Protein AF-A0A2V6FF87-F1 (afdb_monomer_lite)

Secondary structure (DSSP, 8-state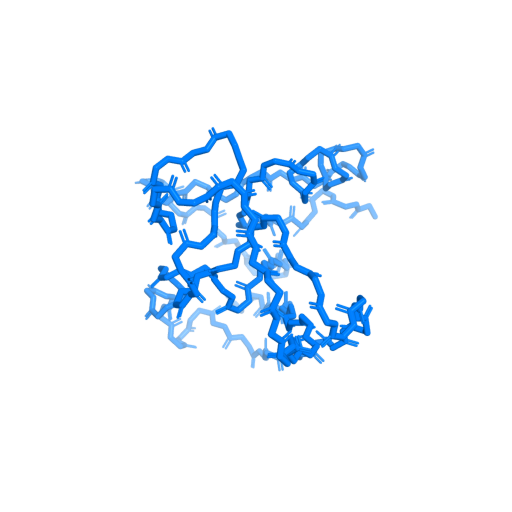):
-GGGEEEE--HHHHHHHHHHT-EEPPSSS----TT-EEEEETT-TTGGGS-GGGEEEEEEEEE---TTEESEETTTTEETT-STT-SBS-EES-PPPEEEEEEEE-

pLDDT: mean 85.79, std 9.47, range [58.19, 96.31]

Radius of gyration: 14.83 Å; chains: 1; bounding box: 30×27×39 Å

Structure (mmCIF, N/CA/C/O backbone):
data_AF-A0A2V6FF87-F1
#
_entry.id   AF-A0A2V6FF87-F1
#
loop_
_atom_site.group_PDB
_atom_site.id
_atom_site.type_symbol
_atom_site.label_atom_id
_atom_site.label_alt_id
_atom_s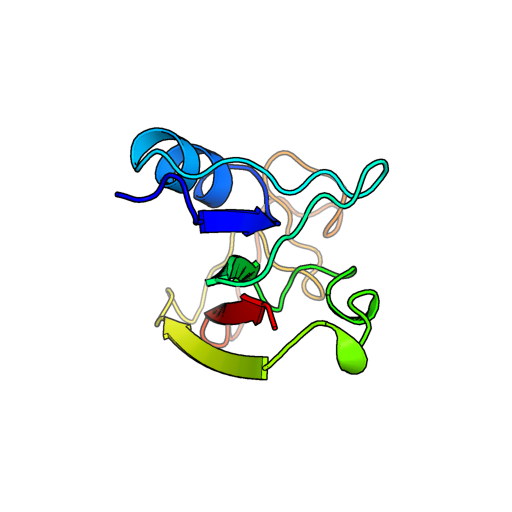ite.label_comp_id
_atom_site.label_asym_id
_atom_site.label_entity_id
_atom_site.label_seq_id
_atom_site.pdbx_PDB_ins_code
_atom_site.Cartn_x
_atom_site.Cartn_y
_atom_site.Cartn_z
_atom_site.occupancy
_atom_site.B_iso_or_equiv
_atom_site.auth_seq_id
_atom_site.auth_comp_id
_atom_site.auth_asym_id
_atom_site.auth_atom_id
_atom_site.pdbx_PDB_model_num
ATOM 1 N N . GLU A 1 1 ? -16.316 -9.275 11.233 1.00 58.19 1 GLU A N 1
ATOM 2 C CA . GLU A 1 1 ? -16.812 -8.277 10.259 1.00 58.19 1 GLU A CA 1
ATOM 3 C C . GLU A 1 1 ? -15.720 -7.268 9.945 1.00 58.19 1 GLU A C 1
ATOM 5 O O . GLU A 1 1 ? -15.035 -6.835 10.865 1.00 58.19 1 GLU A O 1
ATOM 10 N N . ALA A 1 2 ? -15.561 -6.877 8.678 1.00 76.31 2 ALA A N 1
ATOM 11 C CA . ALA A 1 2 ? -14.585 -5.865 8.254 1.00 76.31 2 ALA A CA 1
ATOM 12 C C . ALA A 1 2 ? -14.950 -4.429 8.690 1.00 76.31 2 ALA A C 1
ATOM 14 O O . ALA A 1 2 ? -14.233 -3.484 8.379 1.00 76.31 2 ALA A O 1
ATOM 15 N N . SER A 1 3 ? -16.040 -4.250 9.444 1.00 80.00 3 SER A N 1
ATOM 16 C CA . SER A 1 3 ? -16.538 -2.956 9.930 1.00 80.00 3 SER A CA 1
ATOM 17 C C . SER A 1 3 ? -15.535 -2.196 10.808 1.00 80.00 3 SER A C 1
ATOM 19 O O . SER A 1 3 ? -15.569 -0.963 10.838 1.00 80.00 3 SER A O 1
ATOM 21 N N . LYS A 1 4 ? -14.613 -2.910 11.469 1.00 90.06 4 LYS A N 1
ATOM 22 C CA . LYS A 1 4 ? -13.486 -2.347 12.240 1.00 90.06 4 LYS A CA 1
ATOM 23 C C . LYS A 1 4 ? -12.225 -2.098 11.413 1.00 90.06 4 LYS A C 1
ATOM 25 O O . LYS A 1 4 ? -11.225 -1.621 11.937 1.00 90.06 4 LYS A O 1
ATOM 30 N N . VAL A 1 5 ? -12.246 -2.430 10.125 1.00 93.12 5 VAL A N 1
ATOM 31 C CA . VAL A 1 5 ? -11.116 -2.180 9.237 1.00 93.12 5 VAL A CA 1
ATOM 32 C C . VAL A 1 5 ? -11.305 -0.833 8.555 1.00 93.12 5 VAL A C 1
ATOM 34 O O . VAL A 1 5 ? -12.331 -0.544 7.924 1.00 93.12 5 VAL A O 1
ATOM 37 N N . ARG A 1 6 ? -10.291 0.009 8.705 1.00 93.19 6 ARG A N 1
ATOM 38 C CA . ARG A 1 6 ? -10.089 1.227 7.935 1.00 93.19 6 ARG A CA 1
ATOM 39 C C . ARG A 1 6 ? -8.958 0.998 6.951 1.00 93.19 6 ARG A C 1
ATOM 41 O O . ARG A 1 6 ? -8.042 0.232 7.240 1.00 93.19 6 ARG A O 1
ATOM 48 N N . PHE A 1 7 ? -9.000 1.641 5.791 1.00 92.31 7 PHE A N 1
ATOM 49 C CA . PHE A 1 7 ? -7.944 1.462 4.799 1.00 92.31 7 PHE A CA 1
ATOM 50 C C . PHE A 1 7 ? -7.447 2.765 4.181 1.00 92.31 7 PHE A C 1
ATOM 52 O O . PHE A 1 7 ? -8.205 3.721 4.014 1.00 92.31 7 PHE A O 1
ATOM 59 N N . ARG A 1 8 ? -6.167 2.775 3.805 1.00 89.06 8 ARG A N 1
ATOM 60 C CA . ARG A 1 8 ? -5.529 3.802 2.977 1.00 89.06 8 ARG A CA 1
ATOM 61 C C . ARG A 1 8 ? -5.069 3.189 1.662 1.00 89.06 8 ARG A C 1
ATOM 63 O O . ARG A 1 8 ? -4.517 2.093 1.643 1.00 89.06 8 ARG A O 1
ATOM 70 N N . GLY A 1 9 ? -5.299 3.904 0.570 1.00 85.69 9 GLY A N 1
ATOM 71 C CA . GLY A 1 9 ? -4.987 3.450 -0.781 1.00 85.69 9 GLY A CA 1
ATOM 72 C C . GLY A 1 9 ? -6.177 3.602 -1.723 1.00 85.69 9 GLY A C 1
ATOM 73 O O . GLY A 1 9 ? -7.316 3.771 -1.291 1.00 85.69 9 GLY A O 1
ATOM 74 N N . HIS A 1 10 ? -5.891 3.545 -3.020 1.00 84.81 10 HIS A N 1
ATOM 75 C CA . HIS A 1 10 ? -6.842 3.836 -4.093 1.00 84.81 10 HIS A CA 1
ATOM 76 C C . HIS A 1 10 ? -6.920 2.691 -5.117 1.00 84.81 10 HIS A C 1
ATOM 78 O O . HIS A 1 10 ? -6.315 1.631 -4.944 1.00 84.81 10 HIS A O 1
ATOM 84 N N . TRP A 1 11 ? -7.700 2.904 -6.181 1.00 86.19 11 TRP A N 1
ATOM 85 C CA . TRP A 1 11 ? -7.884 1.984 -7.311 1.00 86.19 11 TRP A CA 1
ATOM 86 C C . TRP A 1 11 ? -8.334 0.578 -6.886 1.00 86.19 11 TRP A C 1
ATOM 88 O O . TRP A 1 11 ? -9.314 0.436 -6.155 1.00 86.19 11 TRP A O 1
ATOM 98 N N . GLY A 1 12 ? -7.646 -0.467 -7.360 1.00 87.75 12 GLY A N 1
ATOM 99 C CA . GLY A 1 12 ? -8.003 -1.858 -7.094 1.00 87.75 12 GLY A CA 1
ATOM 100 C C . GLY A 1 12 ? -8.034 -2.182 -5.603 1.00 87.75 12 GLY A C 1
ATOM 101 O O . GLY A 1 12 ? -8.967 -2.839 -5.150 1.00 87.75 12 GLY A O 1
ATOM 102 N N . PHE A 1 13 ? -7.083 -1.659 -4.822 1.00 88.69 13 PHE A N 1
ATOM 103 C CA . PHE A 1 13 ? -7.064 -1.879 -3.375 1.00 88.69 13 PHE A CA 1
ATOM 104 C C . PHE A 1 13 ? -8.334 -1.335 -2.711 1.00 88.69 13 PHE A C 1
ATOM 106 O O . PHE A 1 13 ? -9.015 -2.063 -1.992 1.00 88.69 13 PHE A O 1
ATOM 113 N N . GLN A 1 14 ? -8.715 -0.094 -3.030 1.00 91.69 14 GLN A N 1
ATOM 114 C CA . GLN A 1 14 ? -9.963 0.506 -2.549 1.00 91.69 14 GLN A CA 1
ATOM 115 C C . GLN A 1 14 ? -11.186 -0.333 -2.945 1.00 91.69 14 GLN A C 1
ATOM 117 O O . GLN A 1 14 ? -12.028 -0.617 -2.092 1.00 91.69 14 GLN A O 1
ATOM 122 N N . TYR A 1 15 ? -11.273 -0.751 -4.211 1.00 93.19 15 TYR A N 1
ATOM 123 C CA . TYR A 1 15 ? -12.391 -1.557 -4.707 1.00 93.19 15 TYR A CA 1
ATOM 124 C C . TYR A 1 15 ? -12.569 -2.848 -3.894 1.00 93.19 15 TYR A C 1
ATOM 126 O O . TYR A 1 15 ? -13.669 -3.138 -3.417 1.00 93.19 15 TYR A O 1
ATOM 134 N N . TYR A 1 16 ? -11.487 -3.602 -3.681 1.00 93.69 16 TYR A N 1
ATOM 135 C CA . TYR A 1 16 ? -11.555 -4.861 -2.938 1.00 93.69 16 TYR A CA 1
ATOM 136 C C . TYR A 1 16 ? -11.817 -4.652 -1.443 1.00 93.69 16 TYR A C 1
ATOM 138 O O . TYR A 1 16 ? -12.619 -5.388 -0.867 1.00 93.69 16 TYR A O 1
ATOM 146 N N . MET A 1 17 ? -11.223 -3.629 -0.824 1.00 93.88 17 MET A N 1
ATOM 147 C CA . MET A 1 17 ? -11.456 -3.325 0.591 1.00 93.88 17 MET A CA 1
ATOM 148 C C . MET A 1 17 ? -12.908 -2.916 0.857 1.00 93.88 17 MET A C 1
ATOM 150 O O . MET A 1 17 ? -13.522 -3.405 1.807 1.00 93.88 17 MET A O 1
ATOM 154 N N . GLN A 1 18 ? -13.494 -2.082 -0.006 1.00 94.38 18 GLN A N 1
ATOM 155 C CA . GLN A 1 18 ? -14.903 -1.696 0.113 1.00 94.38 18 GLN A CA 1
ATOM 156 C C . GLN A 1 18 ? -15.837 -2.884 -0.134 1.00 94.38 18 GLN A C 1
ATOM 158 O O . GLN A 1 18 ? -16.801 -3.060 0.609 1.00 94.38 18 GLN A O 1
ATOM 163 N N . ARG A 1 19 ? -15.525 -3.750 -1.111 1.00 95.44 19 ARG A N 1
ATOM 164 C CA . ARG A 1 19 ? -16.281 -4.991 -1.346 1.00 95.44 19 ARG A CA 1
ATOM 165 C C . ARG A 1 19 ? -16.221 -5.947 -0.150 1.00 95.44 19 ARG A C 1
ATOM 167 O O . ARG A 1 19 ? -17.190 -6.656 0.104 1.00 95.44 19 ARG A O 1
ATOM 174 N N . TRP A 1 20 ? -15.114 -5.956 0.591 1.00 94.81 20 TRP A N 1
ATOM 175 C CA . TRP A 1 20 ? -14.973 -6.724 1.830 1.00 94.81 20 TRP A CA 1
ATOM 176 C C . TRP A 1 20 ? -15.722 -6.103 3.026 1.00 94.81 20 TRP A C 1
ATOM 178 O O . TRP A 1 20 ? -15.911 -6.763 4.046 1.00 94.81 20 TRP A O 1
ATOM 188 N N . GLY A 1 21 ? -16.194 -4.858 2.904 1.00 94.75 21 GLY A N 1
ATOM 189 C CA . GLY A 1 21 ? -16.929 -4.134 3.947 1.00 94.75 21 GLY A CA 1
ATOM 190 C C . GLY A 1 21 ? -16.062 -3.220 4.819 1.00 94.75 21 GLY A C 1
ATOM 191 O O . GLY A 1 21 ? -16.553 -2.690 5.817 1.00 94.75 21 GLY A O 1
ATOM 192 N N . ALA A 1 22 ? -14.790 -3.022 4.462 1.00 94.38 22 ALA A N 1
ATOM 193 C CA . ALA A 1 22 ? -13.928 -2.040 5.110 1.00 94.38 22 ALA A CA 1
ATOM 194 C C . ALA A 1 22 ? -14.269 -0.615 4.642 1.00 94.38 22 ALA A C 1
ATOM 196 O O . ALA A 1 22 ? -14.781 -0.402 3.539 1.00 94.38 22 ALA A O 1
ATOM 197 N N . LYS A 1 23 ? -13.955 0.382 5.473 1.00 93.06 23 LYS A N 1
ATOM 198 C CA . LYS A 1 23 ? -14.211 1.800 5.164 1.00 93.06 23 LYS A CA 1
ATOM 199 C C . LYS A 1 23 ? -12.909 2.553 4.880 1.00 93.06 23 LYS A C 1
ATOM 201 O O . LYS A 1 23 ? -11.898 2.251 5.511 1.00 93.06 23 LYS A O 1
ATOM 206 N N . PRO A 1 24 ? -12.899 3.529 3.959 1.00 91.50 24 PRO A N 1
ATOM 207 C CA . PRO A 1 24 ? -11.721 4.361 3.757 1.00 91.50 24 PRO A CA 1
ATOM 208 C C . PRO A 1 24 ? -11.405 5.138 5.039 1.00 91.50 24 PRO A C 1
ATOM 210 O O . PRO A 1 24 ? -12.305 5.538 5.778 1.00 91.50 24 PRO A O 1
ATOM 213 N N . PHE A 1 25 ? -10.121 5.326 5.314 1.00 89.56 25 PHE A N 1
ATOM 214 C CA . PHE A 1 25 ? -9.650 6.183 6.392 1.00 89.56 25 PHE A CA 1
ATOM 215 C C . PHE A 1 25 ? -9.679 7.645 5.936 1.00 89.56 25 PHE A C 1
ATOM 217 O O . PHE A 1 25 ? -8.963 8.014 5.000 1.00 89.56 25 PHE A O 1
ATOM 224 N N . ASP A 1 26 ? -10.489 8.470 6.599 1.00 86.62 26 ASP A N 1
ATOM 225 C CA . ASP A 1 26 ? -10.512 9.912 6.370 1.00 86.62 26 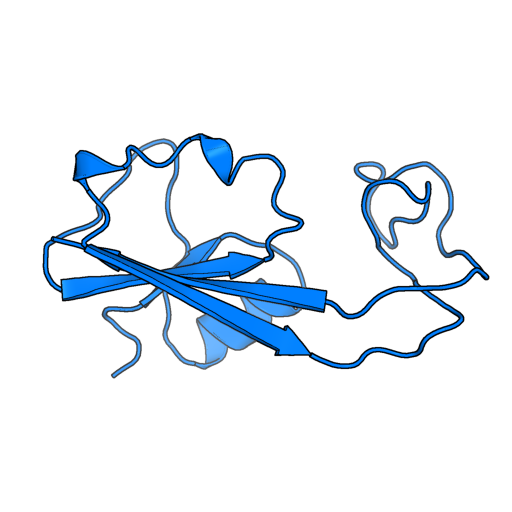ASP A CA 1
ATOM 226 C C . ASP A 1 26 ? -9.326 10.568 7.085 1.00 86.62 26 ASP A C 1
ATOM 228 O O . ASP A 1 26 ? -9.159 10.468 8.298 1.00 86.62 26 ASP A O 1
ATOM 232 N N . ARG A 1 27 ? -8.468 11.226 6.308 1.00 77.75 27 ARG A N 1
ATOM 233 C CA . ARG A 1 27 ? -7.274 11.906 6.818 1.00 77.75 27 ARG A CA 1
ATOM 234 C C . ARG A 1 27 ? -7.603 13.270 7.425 1.00 77.75 27 ARG A C 1
ATOM 236 O O . ARG A 1 27 ? -6.894 13.702 8.327 1.00 77.75 27 ARG A O 1
ATOM 243 N N . ASN A 1 28 ? -8.651 13.928 6.933 1.00 80.81 28 ASN A N 1
ATOM 244 C CA . ASN A 1 28 ? -9.082 15.244 7.402 1.00 80.81 28 ASN A CA 1
ATOM 245 C C . ASN A 1 28 ? -9.888 15.129 8.698 1.00 80.81 28 ASN A C 1
ATOM 247 O O . ASN A 1 28 ? -9.853 16.035 9.526 1.00 80.81 28 ASN A O 1
ATOM 251 N N . ASN A 1 29 ? -10.564 13.996 8.887 1.00 79.75 29 ASN A N 1
ATOM 252 C CA . ASN A 1 29 ? -11.243 13.646 10.126 1.00 79.75 29 ASN A CA 1
ATOM 253 C C . ASN A 1 29 ? -10.814 12.242 10.599 1.00 79.75 29 ASN A C 1
ATOM 255 O O . ASN A 1 29 ? -11.527 11.263 10.365 1.00 79.75 29 ASN A O 1
ATOM 259 N N . PRO A 1 30 ? -9.624 12.113 11.218 1.00 77.94 30 PRO A N 1
ATOM 260 C CA . PRO A 1 30 ? -9.041 10.821 11.568 1.00 77.94 30 PRO A CA 1
ATOM 261 C C . PRO A 1 30 ? -9.759 10.165 12.756 1.00 77.94 30 PRO A C 1
ATOM 263 O O . PRO A 1 30 ? -9.292 10.209 13.898 1.00 77.94 30 PRO A O 1
ATOM 266 N N . GLU A 1 31 ? -10.874 9.503 12.461 1.00 78.94 31 GLU A N 1
ATOM 267 C CA . GLU A 1 31 ? -11.654 8.685 13.391 1.00 78.94 31 GLU A CA 1
ATOM 268 C C . GLU A 1 31 ? -11.136 7.241 13.399 1.00 78.94 31 GLU A C 1
ATOM 270 O O . GLU A 1 31 ? -11.596 6.373 12.653 1.00 78.94 31 GLU A O 1
ATOM 275 N N . LEU A 1 32 ? -10.140 6.996 14.250 1.00 85.19 32 LEU A N 1
ATOM 276 C CA . LEU A 1 32 ? -9.686 5.655 14.611 1.00 85.19 32 LEU A CA 1
ATOM 277 C C . LEU A 1 32 ? -9.910 5.463 16.103 1.00 85.19 32 LEU A C 1
ATOM 279 O O . LEU A 1 32 ? -9.402 6.247 16.910 1.00 85.19 32 LEU A O 1
ATOM 283 N N . VAL A 1 33 ? -10.660 4.426 16.459 1.00 85.69 33 VAL A N 1
ATOM 284 C CA . VAL A 1 33 ? -10.927 4.068 17.854 1.00 85.69 33 VAL A CA 1
ATOM 285 C C . VAL A 1 33 ? -10.191 2.790 18.231 1.00 85.69 33 VAL A C 1
ATOM 287 O O . VAL A 1 33 ? -9.790 1.995 17.380 1.00 85.69 33 VAL A O 1
ATOM 290 N N . ARG A 1 34 ? -10.016 2.576 19.536 1.00 87.56 34 ARG A N 1
ATOM 291 C CA . ARG A 1 34 ? -9.385 1.367 20.065 1.00 87.56 34 ARG A CA 1
ATOM 292 C C . ARG A 1 34 ? -10.036 0.106 19.489 1.00 87.56 34 ARG A C 1
ATOM 294 O O . ARG A 1 34 ? -11.249 -0.088 19.585 1.00 87.56 34 ARG A O 1
ATOM 301 N N . GLY A 1 35 ? -9.205 -0.786 18.956 1.00 87.38 35 GLY A N 1
ATOM 302 C CA . GLY A 1 35 ? -9.637 -2.035 18.331 1.00 87.38 35 GLY A CA 1
ATOM 303 C C . GLY A 1 35 ? -9.953 -1.935 16.837 1.00 87.38 35 GLY A C 1
ATOM 304 O O . GLY A 1 35 ? -10.260 -2.969 16.240 1.00 87.38 35 GLY A O 1
ATOM 305 N N . ASP A 1 36 ? -9.857 -0.748 16.231 1.00 91.56 36 ASP A N 1
ATOM 306 C CA . ASP A 1 36 ? -9.801 -0.624 14.776 1.00 91.56 36 ASP A CA 1
ATOM 307 C C . ASP A 1 36 ? -8.479 -1.181 14.231 1.00 91.56 36 ASP A C 1
ATOM 309 O O . ASP A 1 36 ? -7.448 -1.217 14.914 1.00 91.56 36 ASP A O 1
ATOM 313 N N . ILE A 1 37 ? -8.518 -1.603 12.969 1.00 92.19 37 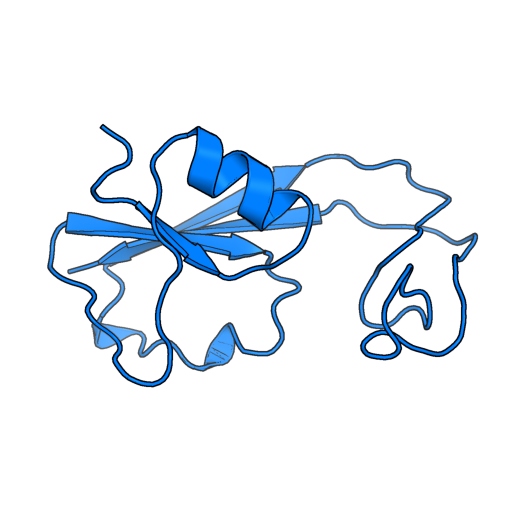ILE A N 1
ATOM 314 C CA . ILE A 1 37 ? -7.349 -2.016 12.194 1.00 92.19 37 ILE A CA 1
ATOM 315 C C . ILE A 1 37 ? -7.224 -1.070 11.011 1.00 92.19 37 ILE A C 1
ATOM 317 O O . ILE A 1 37 ? -8.150 -0.955 10.210 1.00 92.19 37 ILE A O 1
ATOM 321 N N . LEU A 1 38 ? -6.074 -0.422 10.871 1.00 91.62 38 LEU A N 1
ATOM 322 C CA . LEU A 1 38 ? -5.759 0.384 9.702 1.00 91.62 38 LEU A CA 1
ATOM 323 C C . LEU A 1 38 ? -4.874 -0.410 8.743 1.00 91.62 38 LEU A C 1
ATOM 325 O O . LEU A 1 38 ? -3.750 -0.756 9.092 1.00 91.62 38 LEU A O 1
ATOM 329 N N . ALA A 1 39 ? -5.353 -0.656 7.530 1.00 92.19 39 ALA A N 1
ATOM 330 C CA . ALA A 1 39 ? -4.605 -1.347 6.485 1.00 92.19 39 ALA A CA 1
ATOM 331 C C . ALA A 1 39 ? -4.196 -0.401 5.349 1.00 92.19 39 ALA A C 1
ATOM 333 O O . ALA A 1 39 ? -4.891 0.572 5.050 1.00 92.19 39 ALA A O 1
ATOM 334 N N . GLY A 1 40 ? -3.093 -0.689 4.673 1.00 90.12 40 GLY A N 1
ATOM 335 C CA . GLY A 1 40 ? -2.682 0.076 3.499 1.00 90.12 40 GLY A CA 1
ATOM 336 C C . GLY A 1 40 ? -1.412 -0.461 2.863 1.00 90.12 40 GLY A C 1
ATOM 337 O O . GLY A 1 40 ? -0.830 -1.436 3.334 1.00 90.12 40 GLY A O 1
ATOM 338 N N . SER A 1 41 ? -0.986 0.172 1.775 1.00 84.62 41 SER A N 1
ATOM 339 C CA . SER A 1 41 ? 0.293 -0.139 1.134 1.00 84.62 41 SER A CA 1
ATOM 340 C C . SER A 1 41 ? 1.418 0.703 1.736 1.00 84.62 41 SER A C 1
ATOM 342 O O . SER A 1 41 ? 1.239 1.892 1.998 1.00 84.62 41 SER A O 1
ATOM 344 N N . PHE A 1 42 ? 2.607 0.121 1.892 1.00 74.44 42 PHE A N 1
ATOM 345 C CA . PHE A 1 42 ? 3.824 0.868 2.240 1.00 74.44 42 PHE A CA 1
ATOM 346 C C . PHE A 1 42 ? 4.286 1.809 1.125 1.00 74.44 42 PHE A C 1
ATOM 348 O O . PHE A 1 42 ? 5.147 2.655 1.357 1.00 74.44 42 PHE A O 1
ATOM 355 N N . SER A 1 43 ? 3.731 1.680 -0.082 1.00 68.50 43 SER A N 1
ATOM 356 C CA . SER A 1 43 ? 3.901 2.691 -1.118 1.00 68.50 43 SER A CA 1
ATOM 357 C C . SER A 1 43 ? 2.973 3.893 -0.931 1.00 68.50 43 SER A C 1
ATOM 359 O O . SER A 1 43 ? 2.965 4.744 -1.804 1.00 68.50 43 SER A O 1
ATOM 361 N N . ASP A 1 44 ? 2.163 3.985 0.129 1.00 66.31 44 ASP A N 1
ATOM 362 C CA . ASP A 1 44 ? 1.445 5.225 0.447 1.00 66.31 44 ASP A CA 1
ATOM 363 C C . ASP A 1 44 ? 2.457 6.264 0.980 1.00 66.31 44 ASP A C 1
ATOM 365 O O . ASP A 1 44 ? 3.030 6.059 2.056 1.00 66.31 44 ASP A O 1
ATOM 369 N N . PRO A 1 45 ? 2.702 7.374 0.259 1.00 61.09 45 PRO A N 1
ATOM 370 C CA . PRO A 1 45 ? 3.672 8.384 0.679 1.00 61.09 45 PRO A CA 1
ATOM 371 C C . PRO A 1 45 ? 3.303 9.062 2.003 1.00 61.09 45 PRO A C 1
ATOM 373 O O . PRO A 1 45 ? 4.175 9.617 2.669 1.00 61.09 45 PRO A O 1
ATOM 376 N N . ASP A 1 46 ? 2.045 8.963 2.435 1.00 62.62 46 ASP A N 1
ATOM 377 C CA . ASP A 1 46 ? 1.570 9.573 3.675 1.00 62.62 46 ASP A CA 1
ATOM 378 C C . ASP A 1 46 ? 1.587 8.615 4.871 1.00 62.62 46 ASP A C 1
ATOM 380 O O . ASP A 1 46 ? 1.046 8.943 5.935 1.00 62.62 46 ASP A O 1
ATOM 384 N N . LEU A 1 47 ? 2.185 7.423 4.735 1.00 64.19 47 LEU A N 1
ATOM 385 C CA . LEU A 1 47 ? 2.293 6.438 5.816 1.00 64.19 47 LEU A CA 1
ATOM 386 C C . LEU A 1 47 ? 2.956 7.009 7.080 1.00 64.19 47 LEU A C 1
ATOM 388 O O . LEU A 1 47 ? 2.543 6.683 8.191 1.00 64.19 47 LEU A O 1
ATOM 392 N N . ALA A 1 48 ? 3.923 7.915 6.918 1.00 59.91 48 ALA A N 1
ATOM 393 C CA . ALA A 1 48 ? 4.685 8.512 8.016 1.00 59.91 48 ALA A CA 1
ATOM 394 C C . ALA A 1 48 ? 3.859 9.412 8.962 1.00 59.91 48 ALA A C 1
ATOM 396 O O . ALA A 1 48 ? 4.364 9.821 10.003 1.00 59.91 48 ALA A O 1
ATOM 397 N N . GLN A 1 49 ? 2.604 9.732 8.626 1.00 65.12 49 GLN A N 1
ATOM 398 C CA . GLN A 1 49 ? 1.790 10.699 9.377 1.00 65.12 49 GLN A CA 1
ATOM 399 C C . GLN A 1 49 ? 0.981 10.092 10.539 1.00 65.12 49 GLN A C 1
ATOM 401 O O . GLN A 1 49 ? 0.280 10.821 11.239 1.00 65.12 49 GLN A O 1
ATOM 406 N N . LEU A 1 50 ? 1.037 8.776 10.769 1.00 67.50 50 LEU A N 1
ATOM 407 C CA . LEU A 1 50 ? 0.340 8.155 11.901 1.00 67.50 50 LEU A CA 1
ATOM 408 C C . LEU A 1 50 ? 1.183 8.277 13.179 1.00 67.50 50 LEU A C 1
ATOM 410 O O . LEU A 1 50 ? 2.286 7.731 13.224 1.00 67.50 50 LEU A O 1
ATOM 414 N N . PRO A 1 51 ? 0.687 8.942 14.241 1.00 65.88 51 PRO A N 1
ATOM 415 C CA . PRO A 1 51 ? 1.425 9.040 15.492 1.00 65.88 51 PRO A CA 1
ATOM 416 C C . PRO A 1 51 ? 1.643 7.645 16.076 1.00 65.88 51 PRO A C 1
ATOM 418 O O . PRO A 1 51 ? 0.676 6.913 16.298 1.00 65.88 51 PRO A O 1
ATOM 421 N N . ALA A 1 52 ? 2.893 7.303 16.400 1.00 64.31 52 ALA A N 1
ATOM 422 C CA . ALA A 1 52 ? 3.238 6.021 17.022 1.00 64.31 52 ALA A CA 1
ATOM 423 C C . ALA A 1 52 ? 2.412 5.738 18.293 1.00 64.31 52 ALA A C 1
ATOM 425 O O . ALA A 1 52 ? 2.091 4.593 18.580 1.00 64.31 52 ALA A O 1
ATOM 426 N N . LEU A 1 53 ? 1.991 6.789 19.007 1.00 60.06 53 LEU A N 1
ATOM 427 C CA . LEU A 1 53 ? 1.155 6.701 20.209 1.00 60.06 53 LEU A CA 1
ATOM 428 C C . LEU A 1 53 ? -0.240 6.092 19.970 1.00 60.06 53 LEU A C 1
ATOM 430 O O . LEU A 1 53 ? -0.821 5.560 20.911 1.00 60.06 53 LEU A O 1
ATOM 434 N N . LYS A 1 54 ? -0.785 6.155 18.746 1.00 74.31 54 LYS A N 1
ATOM 435 C CA . LYS A 1 54 ? -2.105 5.583 18.414 1.00 74.31 54 LYS A CA 1
ATOM 436 C C . LYS A 1 54 ? -2.033 4.119 17.976 1.00 74.31 54 LYS A C 1
ATOM 438 O O . LYS A 1 54 ? -3.063 3.449 17.922 1.00 74.31 54 LYS A O 1
ATOM 443 N N . VAL A 1 55 ? -0.840 3.624 17.643 1.00 79.56 55 VAL A N 1
ATOM 444 C CA . VAL A 1 55 ? -0.657 2.292 17.063 1.00 79.56 55 VAL A CA 1
ATOM 445 C C . VAL A 1 55 ? -0.050 1.345 18.088 1.00 79.56 55 VAL A C 1
ATOM 447 O O . VAL A 1 55 ? 0.992 1.601 18.684 1.00 79.56 55 VAL A O 1
ATOM 450 N N . ALA A 1 56 ? -0.722 0.220 18.286 1.00 76.94 56 ALA A N 1
ATOM 451 C CA . ALA A 1 56 ? -0.317 -0.845 19.182 1.00 76.94 56 ALA A CA 1
ATOM 452 C C . ALA A 1 56 ? 0.816 -1.688 18.601 1.00 76.94 56 ALA A C 1
ATOM 454 O O . ALA A 1 56 ? 1.807 -1.966 19.277 1.00 76.94 56 ALA A O 1
ATOM 455 N N . THR A 1 57 ? 0.599 -2.131 17.366 1.00 83.06 57 THR A N 1
ATOM 456 C CA . THR A 1 57 ? 1.423 -3.077 16.624 1.00 83.06 57 THR A CA 1
ATOM 457 C C . THR A 1 57 ? 1.277 -2.788 15.139 1.00 83.06 57 THR A C 1
ATOM 459 O O . THR A 1 57 ? 0.202 -2.393 14.678 1.00 83.06 57 THR A O 1
ATOM 462 N N . TRP A 1 58 ? 2.375 -2.986 14.418 1.00 85.88 58 TRP A N 1
ATOM 463 C CA . TRP A 1 58 ? 2.416 -3.005 12.965 1.00 85.88 58 TRP A CA 1
ATOM 464 C C . TRP A 1 58 ? 2.721 -4.426 12.527 1.00 85.88 58 TRP A C 1
ATOM 466 O O . TRP A 1 58 ? 3.712 -4.999 12.975 1.00 85.88 58 TRP A O 1
ATOM 476 N N . ASP A 1 59 ? 1.907 -4.942 11.623 1.00 89.69 59 ASP A N 1
ATOM 477 C CA . ASP A 1 59 ? 2.185 -6.170 10.901 1.00 89.69 59 ASP A CA 1
ATOM 478 C C . ASP A 1 59 ? 2.423 -5.818 9.442 1.00 89.69 59 ASP A C 1
ATOM 480 O O . ASP A 1 59 ? 1.677 -5.042 8.841 1.00 89.69 59 ASP A O 1
ATOM 484 N N . GLU A 1 60 ? 3.483 -6.376 8.875 1.00 90.31 60 GLU A N 1
ATOM 485 C CA . GLU A 1 60 ? 3.804 -6.237 7.465 1.00 90.31 60 GLU A CA 1
ATOM 486 C C . GLU A 1 60 ? 3.492 -7.543 6.743 1.00 90.31 60 GLU A C 1
ATOM 488 O O . GLU A 1 60 ? 3.875 -8.627 7.180 1.00 90.31 60 GLU A O 1
ATOM 493 N N . THR A 1 61 ? 2.821 -7.433 5.601 1.00 91.94 61 THR A N 1
ATOM 494 C CA . THR A 1 61 ? 2.597 -8.551 4.687 1.00 91.94 61 THR A CA 1
ATOM 495 C C . THR A 1 61 ? 3.202 -8.229 3.331 1.00 91.94 61 THR A C 1
ATOM 497 O O . THR A 1 61 ? 2.988 -7.150 2.775 1.00 91.94 61 THR A O 1
ATOM 500 N N . VAL A 1 62 ? 3.952 -9.182 2.785 1.00 93.38 62 VAL A N 1
ATOM 501 C CA . VAL A 1 62 ? 4.638 -9.043 1.501 1.00 93.38 62 VAL A CA 1
ATOM 502 C C . VAL A 1 62 ? 3.975 -9.951 0.475 1.00 93.38 62 VAL A C 1
ATOM 504 O O . VAL A 1 62 ? 3.808 -11.145 0.715 1.00 93.38 62 VAL A O 1
ATOM 507 N N . PHE A 1 63 ? 3.639 -9.394 -0.685 1.00 91.06 63 PHE A N 1
ATOM 508 C CA . PHE A 1 63 ? 3.048 -10.132 -1.796 1.00 91.06 63 PHE A CA 1
ATOM 509 C C . PHE A 1 63 ? 3.986 -10.128 -2.998 1.00 91.06 63 PHE A C 1
ATOM 511 O O . PHE A 1 63 ? 4.488 -9.085 -3.432 1.00 91.06 63 PHE A O 1
ATOM 518 N N . SER A 1 64 ? 4.215 -11.314 -3.558 1.00 92.81 64 SER A N 1
ATOM 519 C CA . SER A 1 64 ? 4.917 -11.451 -4.829 1.00 92.81 64 SER A CA 1
ATOM 520 C C . SER A 1 64 ? 4.107 -10.801 -5.947 1.00 92.81 64 SER A C 1
ATOM 522 O O . SER A 1 64 ? 2.898 -10.983 -6.052 1.00 92.81 64 SER A O 1
ATOM 524 N N . VAL A 1 65 ? 4.806 -10.068 -6.806 1.00 90.50 65 VAL A N 1
ATOM 525 C CA . VAL A 1 65 ? 4.260 -9.451 -8.018 1.00 90.50 65 VAL A CA 1
ATOM 526 C C . VAL A 1 65 ? 5.046 -9.945 -9.224 1.00 90.50 65 VAL A C 1
ATOM 528 O O . VAL A 1 65 ? 6.086 -10.592 -9.073 1.00 90.50 65 VAL A O 1
ATOM 531 N N . PHE A 1 66 ? 4.584 -9.622 -10.429 1.00 94.12 66 PHE A N 1
ATOM 532 C CA . PHE A 1 66 ? 5.368 -9.904 -11.623 1.00 94.12 66 PHE A CA 1
ATOM 533 C C . PHE A 1 66 ? 6.697 -9.115 -11.578 1.00 94.12 66 PHE A C 1
ATOM 535 O O . PHE A 1 66 ? 6.678 -7.884 -11.515 1.00 94.12 66 PHE A O 1
ATOM 542 N N . PRO A 1 67 ? 7.867 -9.780 -11.590 1.00 94.50 67 PRO A N 1
ATOM 543 C CA . PRO A 1 67 ? 9.121 -9.160 -11.151 1.00 94.50 67 PRO A CA 1
ATOM 544 C C . PRO A 1 67 ? 9.791 -8.264 -12.201 1.00 94.50 67 PRO A C 1
ATOM 546 O O . PRO A 1 67 ? 10.848 -7.697 -11.920 1.00 94.50 67 PRO A O 1
ATOM 549 N N . PHE A 1 68 ? 9.213 -8.134 -13.400 1.00 95.50 68 PHE A N 1
ATOM 550 C CA . PHE A 1 68 ? 9.848 -7.442 -14.529 1.00 95.50 68 PHE A CA 1
ATOM 551 C C . PHE A 1 68 ? 9.002 -6.347 -15.180 1.00 95.50 68 PHE A C 1
ATOM 553 O O . PHE A 1 68 ? 9.521 -5.618 -16.017 1.00 95.50 68 PHE A O 1
ATOM 560 N N . LEU A 1 69 ? 7.727 -6.213 -14.815 1.00 95.00 69 LEU A N 1
ATOM 561 C CA . LEU A 1 69 ? 6.790 -5.271 -15.426 1.00 95.00 69 LEU A CA 1
ATOM 562 C C . LEU A 1 69 ? 5.871 -4.708 -14.344 1.00 95.00 69 LEU A C 1
ATOM 564 O O . LEU A 1 69 ? 5.303 -5.467 -13.561 1.00 95.00 69 LEU A O 1
ATOM 568 N N . ALA A 1 70 ? 5.703 -3.389 -14.326 1.00 92.69 70 ALA A N 1
ATOM 569 C CA . ALA A 1 70 ? 4.713 -2.720 -13.492 1.00 92.69 70 ALA A CA 1
ATOM 570 C C . ALA A 1 70 ? 3.990 -1.636 -14.292 1.00 92.69 70 ALA A C 1
ATOM 572 O O . ALA A 1 70 ? 4.609 -0.917 -15.075 1.00 92.69 70 ALA A O 1
ATOM 573 N N . THR A 1 71 ? 2.685 -1.507 -14.069 1.00 91.31 71 THR A N 1
ATOM 574 C CA . THR A 1 71 ? 1.845 -0.438 -14.629 1.00 91.31 71 THR A CA 1
ATOM 575 C C . THR A 1 71 ? 1.821 0.790 -13.719 1.00 91.31 71 THR A C 1
ATOM 577 O O . THR A 1 71 ? 1.851 1.917 -14.197 1.00 91.31 71 THR A O 1
ATOM 580 N N . SER A 1 72 ? 1.856 0.585 -12.401 1.00 87.88 72 SER A N 1
ATOM 581 C CA . SER A 1 72 ? 1.910 1.664 -11.414 1.00 87.88 72 SER A CA 1
ATOM 582 C C . SER A 1 72 ? 2.879 1.311 -10.297 1.00 87.88 72 SER A C 1
ATOM 584 O O . SER A 1 72 ? 2.691 0.312 -9.604 1.00 87.88 72 SER A O 1
ATOM 586 N N . ARG A 1 73 ? 3.924 2.126 -10.114 1.00 85.81 73 ARG A N 1
ATOM 587 C CA . ARG A 1 73 ? 4.848 1.996 -8.983 1.00 85.81 73 ARG A CA 1
ATOM 588 C C . ARG A 1 73 ? 5.583 3.303 -8.694 1.00 85.81 73 ARG A C 1
ATOM 590 O O . ARG A 1 73 ? 6.368 3.785 -9.515 1.00 85.81 73 ARG A O 1
ATOM 597 N N . ILE A 1 74 ? 5.417 3.810 -7.474 1.00 79.94 74 ILE A N 1
ATOM 598 C CA . ILE A 1 74 ? 6.143 4.994 -6.997 1.00 79.94 74 ILE A CA 1
ATOM 599 C C . ILE A 1 74 ? 7.658 4.774 -7.094 1.00 79.94 74 ILE A C 1
ATOM 601 O O . ILE A 1 74 ? 8.170 3.687 -6.818 1.00 79.94 74 ILE A O 1
ATOM 605 N N . GLY A 1 75 ? 8.374 5.816 -7.520 1.00 83.38 75 GLY A N 1
ATOM 606 C CA . GLY A 1 75 ? 9.829 5.795 -7.692 1.00 83.38 75 GLY A CA 1
ATOM 607 C C . GLY A 1 75 ? 10.306 5.151 -8.996 1.00 83.38 75 GLY A C 1
ATOM 608 O O . GLY A 1 75 ? 11.511 5.038 -9.213 1.00 83.38 75 GLY A O 1
ATOM 609 N N . THR A 1 76 ? 9.393 4.724 -9.877 1.00 88.31 76 THR A N 1
ATOM 610 C CA . THR A 1 76 ? 9.759 4.151 -11.185 1.00 88.31 76 THR A CA 1
ATOM 611 C C . THR A 1 76 ? 9.381 5.010 -12.3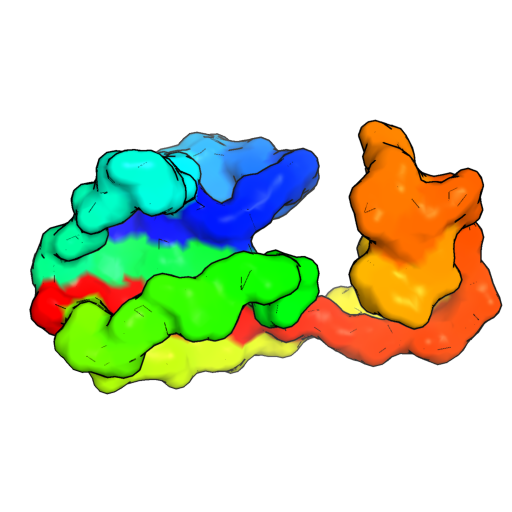86 1.00 88.31 76 THR A C 1
ATOM 613 O O . THR A 1 76 ? 9.815 4.696 -13.489 1.00 88.31 76 THR A O 1
ATOM 616 N N . GLY A 1 77 ? 8.591 6.068 -12.190 1.00 89.19 77 GLY A N 1
ATOM 617 C CA . GLY A 1 77 ? 8.045 6.878 -13.281 1.00 89.19 77 GLY A CA 1
ATOM 618 C C . GLY A 1 77 ? 6.768 6.301 -13.905 1.00 89.19 77 GLY A C 1
ATOM 619 O O . GLY A 1 77 ? 6.136 6.998 -14.696 1.00 89.19 77 GLY A O 1
ATOM 620 N N . ALA A 1 78 ? 6.397 5.057 -13.567 1.00 92.25 78 ALA A N 1
ATOM 621 C CA . ALA A 1 78 ? 5.210 4.384 -14.082 1.00 92.25 78 ALA A CA 1
ATOM 622 C C . ALA A 1 78 ? 3.978 4.602 -13.197 1.00 92.25 78 ALA A C 1
ATOM 624 O O . ALA A 1 78 ? 4.017 4.344 -11.987 1.00 92.25 78 ALA A O 1
ATOM 625 N N . SER A 1 79 ? 2.881 5.038 -13.811 1.00 90.31 79 SER A N 1
ATOM 626 C CA . SER A 1 79 ? 1.605 5.308 -13.157 1.00 90.31 79 SER A CA 1
ATOM 627 C C . SER A 1 79 ? 0.450 5.246 -14.165 1.00 90.31 79 SER A C 1
ATOM 629 O O . SER A 1 79 ? 0.117 6.201 -14.863 1.00 90.31 79 SER A O 1
ATOM 631 N N . PHE A 1 80 ? -0.188 4.086 -14.258 1.00 87.62 80 PHE A N 1
ATOM 632 C CA . PHE A 1 80 ? -1.330 3.862 -15.136 1.00 87.62 80 PHE A CA 1
ATOM 633 C C . PHE A 1 80 ? -2.576 4.609 -14.625 1.00 87.62 80 PHE A C 1
ATOM 635 O O . PHE A 1 80 ? -2.924 4.509 -13.450 1.00 87.62 80 PHE A O 1
ATOM 642 N N . TYR A 1 81 ? -3.243 5.368 -15.505 1.00 85.38 81 TYR A N 1
ATOM 643 C CA . TYR A 1 81 ? -4.381 6.261 -15.201 1.00 85.38 81 TYR A CA 1
ATOM 644 C C . TYR A 1 81 ? -4.114 7.409 -14.206 1.00 85.38 81 TYR A C 1
ATOM 646 O O . TYR A 1 81 ? -5.059 8.041 -13.734 1.00 85.38 81 TYR A O 1
ATOM 654 N N . SER A 1 82 ? -2.857 7.726 -13.885 1.00 83.81 82 SER A N 1
ATOM 655 C CA . SER A 1 82 ? -2.539 8.864 -13.016 1.00 83.81 82 SER A CA 1
ATOM 656 C C . SER A 1 82 ? -1.171 9.449 -13.322 1.00 83.81 82 SER A C 1
ATOM 658 O O . SER A 1 82 ? -0.240 8.710 -13.599 1.00 83.81 82 SER A O 1
ATOM 660 N N . SER A 1 83 ? -1.013 10.762 -13.192 1.00 84.19 83 SER A N 1
ATOM 661 C CA . SER A 1 83 ? 0.297 11.418 -13.280 1.00 84.19 83 SER A CA 1
ATOM 662 C C . SER A 1 83 ? 1.104 11.348 -11.976 1.00 84.19 83 SER A C 1
ATOM 664 O O . SER A 1 83 ? 2.253 11.783 -11.950 1.00 84.19 83 SER A O 1
ATOM 666 N N . PHE A 1 84 ? 0.541 10.791 -10.897 1.00 81.94 84 PHE A N 1
ATOM 667 C CA . PHE A 1 84 ? 1.141 10.824 -9.560 1.00 81.94 84 PHE A CA 1
ATOM 668 C C . PHE A 1 84 ? 2.511 10.134 -9.480 1.00 81.94 84 PHE A C 1
ATOM 670 O O . PHE A 1 84 ? 3.430 10.650 -8.851 1.00 81.94 84 PHE A O 1
ATOM 677 N N . GLY A 1 85 ? 2.666 8.969 -10.117 1.00 79.25 85 GLY A N 1
ATOM 678 C CA . GLY A 1 85 ? 3.926 8.216 -10.109 1.00 79.25 85 GLY A CA 1
ATOM 679 C C . GLY A 1 85 ? 4.881 8.542 -11.262 1.00 79.25 85 GLY A C 1
ATOM 680 O O . GLY A 1 85 ? 5.959 7.949 -11.311 1.00 79.25 85 GLY A O 1
ATOM 681 N N . GLY A 1 86 ? 4.503 9.452 -12.167 1.00 89.06 86 GLY A N 1
ATOM 682 C CA . GLY A 1 86 ? 5.273 9.855 -13.346 1.00 89.06 86 GLY A CA 1
ATOM 683 C C . GLY A 1 86 ? 4.490 9.755 -14.665 1.00 89.06 86 GLY A C 1
ATOM 684 O O . GLY A 1 86 ? 3.318 9.381 -14.663 1.00 89.06 86 GLY A O 1
ATOM 685 N N . PRO A 1 87 ? 5.118 10.123 -15.799 1.00 91.56 87 PRO A N 1
ATOM 686 C CA . PRO A 1 87 ? 4.443 10.229 -17.094 1.00 91.56 87 PRO A CA 1
ATOM 687 C C . PRO A 1 87 ? 4.311 8.894 -17.838 1.00 91.56 87 PRO A C 1
ATOM 689 O O . PRO A 1 87 ? 3.642 8.836 -18.869 1.00 91.56 87 PRO A O 1
ATOM 692 N N . LEU A 1 88 ? 4.984 7.834 -17.380 1.00 93.75 88 LEU A N 1
ATOM 693 C CA . LEU A 1 88 ? 4.993 6.561 -18.090 1.00 93.75 88 LEU A CA 1
ATOM 694 C C . LEU A 1 88 ? 3.761 5.733 -17.699 1.00 93.75 88 LEU A C 1
ATOM 696 O O . LEU A 1 88 ? 3.442 5.626 -16.517 1.00 93.75 88 LEU A O 1
ATOM 700 N N . PRO A 1 89 ? 3.086 5.075 -18.653 1.00 91.69 89 PRO A N 1
ATOM 701 C CA . PRO A 1 89 ? 1.965 4.191 -18.338 1.00 91.69 89 PRO A CA 1
ATOM 702 C C . PRO A 1 89 ? 2.407 2.833 -17.768 1.00 91.69 89 PRO A C 1
ATOM 704 O O . PRO A 1 89 ? 1.591 2.116 -17.195 1.00 91.69 89 PRO A O 1
ATOM 707 N N . TRP A 1 90 ? 3.673 2.450 -17.965 1.00 94.56 90 TRP A N 1
ATOM 708 C CA . TRP A 1 90 ? 4.277 1.209 -17.478 1.00 94.56 90 TRP A CA 1
ATOM 709 C C . TRP A 1 90 ? 5.810 1.297 -17.508 1.00 94.56 90 TRP A C 1
ATOM 711 O O . TRP A 1 90 ? 6.384 2.205 -18.110 1.00 94.56 90 TRP A O 1
ATOM 721 N N . VAL A 1 91 ? 6.481 0.343 -16.859 1.00 95.25 91 VAL A N 1
ATOM 722 C CA . VAL A 1 91 ? 7.945 0.213 -16.842 1.00 95.25 91 VAL A CA 1
ATOM 723 C C . VAL A 1 91 ? 8.368 -1.254 -16.871 1.00 95.25 91 VAL A C 1
ATOM 725 O O . VAL A 1 91 ? 7.777 -2.083 -16.177 1.00 95.25 91 VAL A O 1
ATOM 728 N N . ILE A 1 92 ? 9.426 -1.563 -17.626 1.00 96.31 92 ILE A N 1
ATOM 729 C CA . ILE A 1 92 ? 10.119 -2.857 -17.583 1.00 96.31 92 ILE A CA 1
ATOM 730 C C . ILE A 1 92 ? 11.421 -2.679 -16.803 1.00 96.31 92 ILE A C 1
ATOM 732 O O . ILE A 1 92 ? 12.326 -1.973 -17.243 1.00 96.31 92 ILE A O 1
ATOM 736 N N . ARG A 1 93 ? 11.508 -3.286 -15.620 1.00 92.75 93 ARG A N 1
ATOM 737 C CA . ARG A 1 93 ? 12.698 -3.289 -14.748 1.00 92.75 93 ARG A CA 1
ATOM 738 C C . ARG A 1 93 ? 12.515 -4.321 -13.645 1.00 92.75 93 ARG A C 1
ATOM 740 O O . ARG A 1 93 ? 11.415 -4.822 -13.460 1.00 92.75 93 ARG A O 1
ATOM 747 N N . LYS A 1 94 ? 13.547 -4.570 -12.836 1.00 93.50 94 LYS A N 1
ATOM 748 C CA . LYS A 1 94 ? 13.392 -5.354 -11.601 1.00 93.50 94 LYS A CA 1
ATOM 749 C C . LYS A 1 94 ? 12.372 -4.678 -10.670 1.00 93.50 94 LYS A C 1
ATOM 751 O O . LYS A 1 94 ? 12.639 -3.590 -10.152 1.00 93.50 94 LYS A O 1
ATOM 756 N N . ILE A 1 95 ? 11.227 -5.325 -10.467 1.00 92.62 95 ILE A N 1
ATOM 757 C CA . ILE A 1 95 ? 10.147 -4.899 -9.574 1.00 92.62 95 ILE A CA 1
ATOM 758 C C . ILE A 1 95 ? 10.244 -5.722 -8.287 1.00 92.62 95 ILE A C 1
ATOM 760 O O . ILE A 1 95 ? 10.115 -6.946 -8.340 1.00 92.62 95 ILE A O 1
ATOM 764 N N . PRO A 1 96 ? 10.496 -5.096 -7.125 1.00 90.75 96 PRO A N 1
ATOM 765 C CA . PRO A 1 96 ? 10.476 -5.826 -5.868 1.00 90.75 96 PRO A CA 1
ATOM 766 C C . PRO A 1 96 ? 9.023 -6.122 -5.444 1.00 90.75 96 PRO A C 1
ATOM 768 O O . PRO A 1 96 ? 8.103 -5.435 -5.902 1.00 90.75 96 PRO A O 1
ATOM 771 N N . PRO A 1 97 ? 8.811 -7.102 -4.550 1.00 92.12 97 PRO A N 1
ATOM 772 C CA . PRO A 1 97 ? 7.498 -7.415 -3.991 1.00 92.12 97 PRO A CA 1
ATOM 773 C C . PRO A 1 97 ? 6.752 -6.185 -3.461 1.00 92.12 97 PRO A C 1
ATOM 775 O O . PRO A 1 97 ? 7.361 -5.169 -3.093 1.00 92.12 97 PRO A O 1
ATOM 778 N N . GLU A 1 98 ? 5.427 -6.273 -3.429 1.00 89.62 98 GLU A N 1
ATOM 779 C CA . GLU A 1 98 ? 4.599 -5.238 -2.824 1.00 89.62 98 GLU A CA 1
ATOM 780 C C . GLU A 1 98 ? 4.460 -5.492 -1.324 1.00 89.62 98 GLU A C 1
ATOM 782 O O . GLU A 1 98 ? 4.364 -6.635 -0.878 1.00 89.62 98 GLU A O 1
ATOM 787 N N . ARG A 1 99 ? 4.498 -4.416 -0.542 1.00 89.94 99 ARG A N 1
ATOM 788 C CA . ARG A 1 99 ? 4.493 -4.456 0.918 1.00 89.94 99 ARG A CA 1
ATOM 789 C C . ARG A 1 99 ? 3.236 -3.752 1.396 1.00 89.94 99 ARG A C 1
ATOM 791 O O . ARG A 1 99 ? 3.014 -2.592 1.051 1.00 89.94 99 ARG A O 1
ATOM 798 N N . TYR A 1 100 ? 2.454 -4.433 2.213 1.00 90.81 100 TYR A N 1
ATOM 799 C CA . TYR A 1 100 ? 1.262 -3.903 2.857 1.00 90.81 100 TYR A CA 1
ATOM 800 C C . TYR A 1 100 ? 1.440 -3.951 4.362 1.00 90.81 100 TYR A C 1
ATOM 802 O O . TYR A 1 100 ? 2.215 -4.755 4.878 1.00 90.81 100 TYR A O 1
ATOM 810 N N . TYR A 1 101 ? 0.707 -3.099 5.059 1.00 90.50 101 TYR A N 1
ATOM 811 C CA . TYR A 1 101 ? 0.657 -3.105 6.506 1.00 90.50 101 TYR A CA 1
ATOM 812 C C . TYR A 1 101 ? -0.764 -3.304 7.014 1.00 90.50 101 TYR A C 1
ATOM 814 O O . TYR A 1 101 ? -1.739 -2.915 6.364 1.00 90.50 101 TYR A O 1
ATOM 822 N N . SER A 1 102 ? -0.851 -3.808 8.238 1.00 91.56 102 SER A N 1
ATOM 823 C CA . SER A 1 102 ? -1.988 -3.629 9.131 1.00 91.56 102 SER A CA 1
ATOM 824 C C . SER A 1 102 ? -1.502 -3.094 10.474 1.00 91.56 102 SER A C 1
ATOM 826 O O . SER A 1 102 ? -0.551 -3.610 11.052 1.00 91.56 102 SER A O 1
ATOM 828 N N . ALA A 1 103 ? -2.151 -2.046 10.966 1.00 90.62 103 ALA A N 1
ATOM 829 C CA . ALA A 1 103 ? -1.844 -1.397 12.230 1.00 90.62 103 ALA A CA 1
ATOM 830 C C . ALA A 1 103 ? -3.038 -1.510 13.178 1.00 90.62 103 ALA A C 1
ATOM 832 O O . ALA A 1 103 ? -4.135 -1.053 12.851 1.00 90.62 103 ALA A O 1
ATOM 833 N N . HIS A 1 104 ? -2.831 -2.093 14.356 1.00 91.00 104 HIS A N 1
ATOM 834 C CA . HIS A 1 104 ? -3.867 -2.182 15.387 1.00 91.00 104 HIS A CA 1
ATOM 835 C C . HIS A 1 104 ? -3.914 -0.897 16.216 1.00 91.00 104 HIS A C 1
ATOM 837 O O . HIS A 1 104 ? -2.877 -0.435 16.691 1.00 91.00 104 HIS A O 1
ATOM 843 N N . ILE A 1 105 ? -5.104 -0.3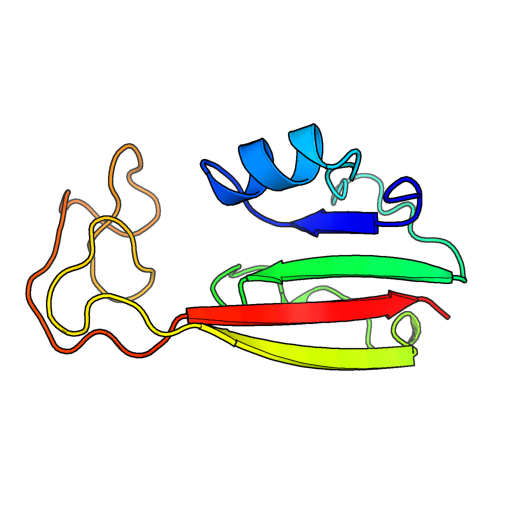34 16.428 1.00 88.94 105 ILE A N 1
ATOM 844 C CA . ILE A 1 105 ? -5.282 0.927 17.163 1.00 88.94 105 ILE A CA 1
ATOM 845 C C . ILE A 1 105 ? -5.525 0.668 18.655 1.00 88.94 105 ILE A C 1
ATOM 847 O O . ILE A 1 105 ? -6.329 -0.199 19.024 1.00 88.94 105 ILE A O 1
ATOM 851 N N . ARG A 1 106 ? -4.811 1.415 19.507 1.00 79.50 106 ARG A N 1
ATOM 852 C CA . ARG A 1 106 ? -4.854 1.331 20.978 1.00 79.50 106 ARG A CA 1
ATOM 853 C C . ARG A 1 106 ? -5.792 2.350 21.611 1.00 79.50 106 ARG A C 1
ATOM 855 O O . ARG A 1 106 ? -5.957 3.446 21.040 1.00 79.50 106 ARG A O 1
#

Foldseek 3Di:
DLDLEEEDDDDPVVVVSVVVVHHHQDPVDGDHDAFRKYKYWPQPPCPVVDPPLFFDDKDKDWADDDQFKDQDDAPFQHDQPDPPRHDHRMGGDGDGTTMMMMTGTD

Sequence (106 aa):
EASKVRFRGHWGFQYYMQRWGAKPFDRNNPELVRGDILAGSFSDPDLAQLPALKVATWDETVFSVFPFLATSRIGTGASFYSSFGGPLPWVIRKIPPERYYSAHIR